Protein AF-A0A2H0WT84-F1 (afdb_monomer_lite)

Organism: NCBI:txid1974850

pLDDT: mean 78.65, std 15.78, range [40.94, 94.94]

Structure (mmCIF, N/CA/C/O backbone):
data_AF-A0A2H0WT84-F1
#
_entry.id   AF-A0A2H0WT84-F1
#
loop_
_atom_site.group_PDB
_atom_site.id
_atom_site.type_symbol
_atom_site.label_atom_id
_atom_site.label_alt_id
_atom_site.label_comp_id
_atom_site.label_asym_id
_atom_site.label_entity_id
_atom_site.label_seq_id
_atom_site.pdbx_PDB_ins_code
_atom_site.Cartn_x
_atom_site.Cartn_y
_atom_site.Cartn_z
_atom_site.occupancy
_atom_site.B_iso_or_equiv
_atom_site.auth_seq_id
_atom_site.auth_comp_id
_atom_site.auth_asym_id
_atom_site.auth_atom_id
_atom_site.pdbx_PDB_model_num
ATOM 1 N N . MET A 1 1 ? 19.790 -40.301 -18.870 1.00 45.00 1 MET A N 1
ATOM 2 C CA . MET A 1 1 ? 19.996 -38.902 -19.294 1.00 45.00 1 MET A CA 1
ATOM 3 C C . MET A 1 1 ? 19.024 -38.067 -18.489 1.00 45.00 1 MET A C 1
ATOM 5 O O . MET A 1 1 ? 17.837 -38.338 -18.563 1.00 45.00 1 MET A O 1
ATOM 9 N N . VAL A 1 2 ? 19.522 -37.187 -17.624 1.00 44.56 2 VAL A N 1
ATOM 10 C CA . VAL A 1 2 ? 18.680 -36.293 -16.820 1.00 44.56 2 VAL A CA 1
ATOM 11 C C . VAL A 1 2 ? 18.623 -34.982 -17.588 1.00 44.56 2 VAL A C 1
ATOM 13 O O . VAL A 1 2 ? 19.634 -34.289 -17.672 1.00 44.56 2 VAL A O 1
ATOM 16 N N . GLU A 1 3 ? 17.485 -34.682 -18.209 1.00 40.94 3 GLU A N 1
ATOM 17 C CA . GLU A 1 3 ? 17.227 -33.348 -18.746 1.00 40.94 3 GLU A CA 1
ATOM 18 C C . GLU A 1 3 ? 17.099 -32.390 -17.560 1.00 40.94 3 GLU A C 1
ATOM 20 O O . GLU A 1 3 ? 16.064 -32.293 -16.906 1.00 40.94 3 GLU A O 1
ATOM 25 N N . GLN A 1 4 ? 18.199 -31.714 -17.234 1.00 43.47 4 GLN A N 1
ATOM 26 C CA . GLN A 1 4 ? 18.147 -30.494 -16.447 1.00 43.47 4 GLN A CA 1
ATOM 27 C C . GLN A 1 4 ? 17.567 -29.416 -17.359 1.00 43.47 4 GLN A C 1
ATOM 29 O O . GLN A 1 4 ? 18.278 -28.820 -18.167 1.00 43.47 4 GLN A O 1
ATOM 34 N N . SER A 1 5 ? 16.259 -29.183 -17.261 1.00 45.47 5 SER A N 1
ATOM 35 C CA . SER A 1 5 ? 15.652 -27.972 -17.794 1.00 45.47 5 SER A CA 1
ATOM 36 C C . SER A 1 5 ? 16.216 -26.787 -17.006 1.00 45.47 5 SER A C 1
ATOM 38 O O . SER A 1 5 ? 15.694 -26.422 -15.951 1.00 45.47 5 SER A O 1
ATOM 40 N N . ASN A 1 6 ? 17.318 -26.217 -17.497 1.00 48.94 6 ASN A N 1
ATOM 41 C CA . ASN A 1 6 ? 17.781 -24.886 -17.126 1.00 48.94 6 ASN A CA 1
ATOM 42 C C . ASN A 1 6 ? 16.708 -23.900 -17.591 1.00 48.94 6 ASN A C 1
ATOM 44 O O . ASN A 1 6 ? 16.782 -23.368 -18.696 1.00 48.94 6 ASN A O 1
ATOM 48 N N . GLY A 1 7 ? 15.667 -23.729 -16.775 1.00 43.16 7 GLY A N 1
ATOM 49 C CA . GLY A 1 7 ? 14.688 -22.674 -16.964 1.00 43.16 7 GLY A CA 1
ATOM 50 C C . GLY A 1 7 ? 15.438 -21.355 -16.916 1.00 43.16 7 GLY A C 1
ATOM 51 O O . GLY A 1 7 ? 15.961 -20.979 -15.866 1.00 43.16 7 GLY A O 1
ATOM 52 N N . GLU A 1 8 ? 15.554 -20.694 -18.066 1.00 44.47 8 GLU A N 1
ATOM 53 C CA . GLU A 1 8 ? 15.999 -19.309 -18.125 1.00 44.47 8 GLU A CA 1
ATOM 54 C C . GLU A 1 8 ? 15.201 -18.508 -17.083 1.00 44.47 8 GLU A C 1
ATOM 56 O O . GLU A 1 8 ? 13.996 -18.743 -16.939 1.00 44.47 8 GLU A O 1
ATOM 61 N N . PRO A 1 9 ? 15.825 -17.588 -16.324 1.00 48.09 9 PRO A N 1
ATOM 62 C CA . PRO A 1 9 ? 15.057 -16.706 -15.463 1.00 48.09 9 PRO A CA 1
ATOM 63 C C . PRO A 1 9 ? 14.092 -15.951 -16.372 1.00 48.09 9 PRO A C 1
ATOM 65 O O . PRO A 1 9 ? 14.547 -15.187 -17.226 1.00 48.09 9 PRO A O 1
ATOM 68 N N . GLU A 1 10 ? 12.785 -16.213 -16.238 1.00 50.53 10 GLU A N 1
ATOM 69 C CA . GLU A 1 10 ? 11.746 -15.508 -16.988 1.00 50.53 10 GLU A CA 1
ATOM 70 C C . GLU A 1 10 ? 12.100 -14.025 -16.967 1.00 50.53 10 GLU A C 1
ATOM 72 O O . GLU A 1 10 ? 12.169 -13.412 -15.898 1.00 50.53 10 GLU A O 1
ATOM 77 N N . LYS A 1 11 ? 12.415 -13.461 -18.139 1.00 46.28 11 LYS A N 1
ATOM 78 C CA . LYS A 1 11 ? 12.686 -12.033 -18.282 1.00 46.28 11 LYS A CA 1
ATOM 79 C C . LYS A 1 11 ? 11.406 -11.315 -17.895 1.00 46.28 11 LYS A C 1
ATOM 81 O O . LYS A 1 11 ? 10.480 -11.188 -18.689 1.00 46.28 11 LYS A O 1
ATOM 86 N N . LEU A 1 12 ? 11.350 -10.893 -16.641 1.00 54.00 12 LEU A N 1
ATOM 87 C CA . LEU A 1 12 ? 10.225 -10.165 -16.099 1.00 54.00 12 LEU A CA 1
ATOM 88 C C . LEU A 1 12 ? 10.148 -8.854 -16.860 1.00 54.00 12 LEU A C 1
ATOM 90 O O . LEU A 1 12 ? 11.044 -8.015 -16.746 1.00 54.00 12 LEU A O 1
ATOM 94 N N . SER A 1 13 ? 9.099 -8.707 -17.663 1.00 57.59 13 SER A N 1
ATOM 95 C CA . SER A 1 13 ? 8.775 -7.450 -18.319 1.00 57.59 13 SER A CA 1
ATOM 96 C C . SER A 1 13 ? 8.865 -6.320 -17.288 1.00 57.59 13 SER A C 1
ATOM 98 O O . SER A 1 13 ? 8.367 -6.495 -16.169 1.00 57.59 13 SER A O 1
ATOM 100 N N . PRO A 1 14 ? 9.517 -5.189 -17.611 1.00 67.00 14 PRO A N 1
ATOM 101 C CA . PRO A 1 14 ? 9.672 -4.100 -16.662 1.00 67.00 14 PRO A CA 1
ATOM 102 C C . PRO A 1 14 ? 8.289 -3.645 -16.199 1.00 67.00 14 PRO A C 1
ATOM 104 O O . PRO A 1 14 ? 7.460 -3.205 -16.994 1.00 67.00 14 PRO A O 1
ATOM 107 N N . VAL A 1 15 ? 8.029 -3.806 -14.904 1.00 75.25 15 VAL A N 1
ATOM 108 C CA . VAL A 1 15 ? 6.762 -3.406 -14.302 1.00 75.25 15 VAL A CA 1
ATOM 109 C C . VAL A 1 15 ? 6.788 -1.890 -14.141 1.00 75.25 15 VAL A C 1
ATOM 111 O O . VAL A 1 15 ? 7.548 -1.349 -13.329 1.00 75.25 15 VAL A O 1
ATOM 114 N N . THR A 1 16 ? 5.965 -1.197 -14.924 1.00 83.75 16 THR A N 1
ATOM 115 C CA . THR A 1 16 ? 5.707 0.230 -14.722 1.00 83.75 16 THR A CA 1
ATOM 116 C C . THR A 1 16 ? 4.894 0.399 -13.445 1.00 83.75 16 THR A C 1
ATOM 118 O O . THR A 1 16 ? 3.844 -0.221 -13.297 1.00 83.75 16 THR A O 1
ATOM 121 N N . ILE A 1 17 ? 5.389 1.231 -12.531 1.00 88.06 17 ILE A N 1
ATOM 122 C CA . ILE A 1 17 ? 4.718 1.556 -11.271 1.00 88.06 17 ILE A CA 1
ATOM 123 C C . ILE A 1 17 ? 4.454 3.053 -11.173 1.00 88.06 17 ILE A C 1
ATOM 125 O O . ILE A 1 17 ? 5.279 3.866 -11.593 1.00 88.06 17 ILE A O 1
ATOM 129 N N . HIS A 1 18 ? 3.347 3.398 -10.533 1.00 91.50 18 HIS A N 1
ATOM 130 C CA . HIS A 1 18 ? 2.953 4.758 -10.208 1.00 91.50 18 HIS A CA 1
ATOM 131 C C . HIS A 1 18 ? 2.667 4.890 -8.712 1.00 91.50 18 HIS A C 1
ATOM 133 O O . HIS A 1 18 ? 2.394 3.918 -8.004 1.00 91.50 18 HIS A O 1
ATOM 139 N N . PHE A 1 19 ? 2.715 6.125 -8.216 1.00 92.88 19 PHE A N 1
ATOM 140 C CA . PHE A 1 19 ? 2.201 6.432 -6.887 1.00 92.88 19 PHE A CA 1
ATOM 141 C C . PHE A 1 19 ? 0.726 6.018 -6.788 1.00 92.88 19 PHE A C 1
ATOM 143 O O . PHE A 1 19 ? -0.066 6.314 -7.68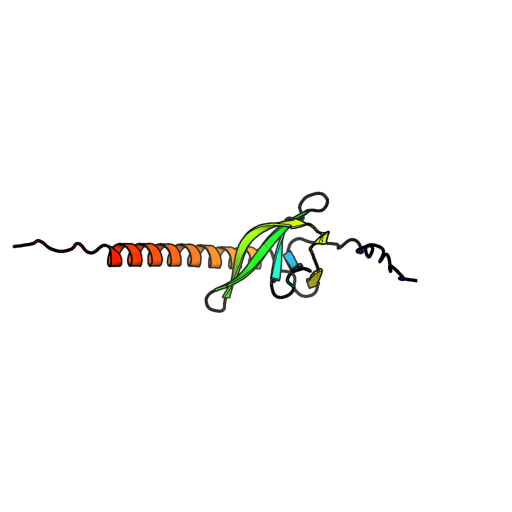1 1.00 92.88 19 PHE A O 1
ATOM 150 N N . GLY A 1 20 ? 0.355 5.364 -5.689 1.00 93.62 20 GLY A N 1
ATOM 151 C CA . GLY A 1 20 ? -1.010 4.910 -5.445 1.00 93.62 20 GLY A CA 1
ATOM 152 C C . GLY A 1 20 ? -1.362 3.565 -6.074 1.00 93.62 20 GLY A C 1
ATOM 153 O O . GLY A 1 20 ? -2.414 3.017 -5.739 1.00 93.62 20 GLY A O 1
ATOM 154 N N . ASP A 1 21 ? -0.499 2.992 -6.918 1.00 94.62 21 ASP A N 1
ATOM 155 C CA . ASP A 1 21 ? -0.728 1.653 -7.457 1.00 94.62 21 ASP A CA 1
ATOM 156 C C . ASP A 1 21 ? -0.850 0.634 -6.322 1.00 94.62 21 ASP A C 1
ATOM 158 O O . ASP A 1 21 ? -0.055 0.609 -5.375 1.00 94.62 21 ASP A O 1
ATOM 162 N N . VAL A 1 22 ? -1.868 -0.220 -6.431 1.00 94.38 22 VAL A N 1
ATOM 163 C CA . VAL A 1 22 ? -2.090 -1.324 -5.502 1.00 94.38 22 VAL A CA 1
ATOM 164 C C . VAL A 1 22 ? -1.569 -2.597 -6.133 1.00 94.38 22 VAL A C 1
ATOM 166 O O . VAL A 1 22 ? -1.960 -2.949 -7.246 1.00 94.38 22 VAL A O 1
ATOM 169 N N . PHE A 1 23 ? -0.717 -3.308 -5.406 1.00 93.31 23 PHE A N 1
ATOM 170 C CA . PHE A 1 23 ? -0.099 -4.528 -5.889 1.00 93.31 23 PHE A CA 1
ATOM 171 C C . PHE A 1 23 ? -0.124 -5.655 -4.862 1.00 93.31 23 PHE A C 1
ATOM 173 O O . PHE A 1 23 ? -0.307 -5.436 -3.662 1.00 93.31 23 PHE A O 1
ATOM 180 N N . THR A 1 24 ? 0.100 -6.872 -5.343 1.00 92.69 24 THR A N 1
ATOM 181 C CA . THR A 1 24 ? 0.388 -8.047 -4.515 1.00 92.69 24 THR A CA 1
ATOM 182 C C . THR A 1 24 ? 1.825 -8.506 -4.725 1.00 92.69 24 THR A C 1
ATOM 184 O O . THR A 1 24 ? 2.421 -8.280 -5.782 1.00 92.69 24 THR A O 1
ATOM 187 N N . ARG A 1 25 ? 2.424 -9.138 -3.715 1.00 88.19 25 ARG A N 1
ATOM 188 C CA . ARG A 1 25 ? 3.772 -9.707 -3.850 1.00 88.19 25 ARG A CA 1
ATOM 189 C C . ARG A 1 25 ? 3.689 -11.072 -4.517 1.00 88.19 25 ARG A C 1
ATOM 191 O O . ARG A 1 25 ? 2.765 -11.831 -4.260 1.00 88.19 25 ARG A O 1
ATOM 198 N N . ARG A 1 26 ? 4.694 -11.430 -5.316 1.00 87.12 26 ARG A N 1
ATOM 199 C CA . ARG A 1 26 ? 4.756 -12.762 -5.954 1.00 87.12 26 ARG A CA 1
ATOM 200 C C . ARG A 1 26 ? 4.839 -13.903 -4.948 1.00 87.12 26 ARG A C 1
ATOM 202 O O . ARG A 1 26 ? 4.232 -14.943 -5.148 1.00 87.12 26 ARG A O 1
ATOM 209 N N . GLN A 1 27 ? 5.594 -13.683 -3.874 1.00 85.12 27 GLN A N 1
ATOM 210 C CA . GLN A 1 27 ? 5.798 -14.659 -2.802 1.00 85.12 27 GLN A CA 1
ATOM 211 C C . GLN A 1 27 ? 4.563 -14.815 -1.907 1.00 85.12 27 GLN A C 1
ATOM 213 O O . GLN A 1 27 ? 4.397 -15.852 -1.277 1.00 85.12 27 GLN A O 1
ATOM 218 N N . ASP A 1 28 ? 3.716 -13.786 -1.838 1.00 85.31 28 ASP A N 1
ATOM 219 C CA . ASP A 1 28 ? 2.493 -13.801 -1.044 1.00 85.31 28 ASP A CA 1
ATOM 220 C C . ASP A 1 28 ? 1.408 -12.960 -1.739 1.00 85.31 28 ASP A C 1
ATOM 222 O O . ASP A 1 28 ? 1.293 -11.750 -1.492 1.00 85.31 28 ASP A O 1
ATOM 226 N N . PRO A 1 29 ? 0.613 -13.586 -2.627 1.00 86.56 29 PRO A N 1
ATOM 227 C CA . PRO A 1 29 ? -0.432 -12.893 -3.366 1.00 86.56 29 PRO A CA 1
ATOM 228 C C . PRO A 1 29 ? -1.650 -12.543 -2.498 1.00 86.56 29 PRO A C 1
ATOM 230 O O . PRO A 1 29 ? -2.511 -11.791 -2.950 1.00 86.56 29 PRO A O 1
ATOM 233 N N . SER A 1 30 ? -1.736 -13.057 -1.262 1.00 87.25 30 SER A N 1
ATOM 234 C CA . SER A 1 30 ? -2.838 -12.753 -0.339 1.00 87.25 30 SER A CA 1
ATOM 235 C C . SER A 1 30 ? -2.727 -11.346 0.257 1.00 87.25 30 SER A C 1
ATOM 237 O O . SER A 1 30 ? -3.726 -10.743 0.656 1.00 87.25 30 SER A O 1
ATOM 239 N N . GLN A 1 31 ? -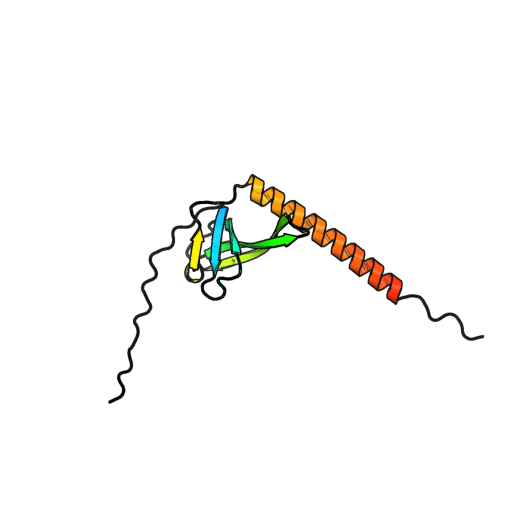1.510 -10.796 0.299 1.00 88.00 31 GLN A N 1
ATOM 240 C CA . GLN A 1 31 ? -1.241 -9.487 0.873 1.00 88.00 31 GLN A CA 1
ATOM 241 C C . GLN A 1 31 ? -1.226 -8.406 -0.198 1.00 88.00 31 GLN A C 1
ATOM 243 O O . GLN A 1 31 ? -0.509 -8.485 -1.198 1.00 88.00 31 GLN A O 1
ATOM 248 N N . ARG A 1 32 ? -1.994 -7.348 0.062 1.00 92.06 32 ARG A N 1
ATOM 249 C CA . ARG A 1 32 ? -2.058 -6.164 -0.789 1.00 92.06 32 ARG A CA 1
ATOM 250 C C . ARG A 1 32 ? -1.202 -5.049 -0.210 1.00 92.06 32 ARG A C 1
ATOM 252 O O . ARG A 1 32 ? -1.148 -4.850 1.005 1.00 92.06 32 ARG A O 1
ATOM 259 N N . TYR A 1 33 ? -0.572 -4.302 -1.096 1.00 93.69 33 TYR A N 1
ATOM 260 C CA . TYR A 1 33 ? 0.292 -3.180 -0.780 1.00 93.69 33 TYR A CA 1
ATOM 261 C C . TYR A 1 33 ? -0.072 -2.005 -1.671 1.00 93.69 33 TYR A C 1
ATOM 263 O O . TYR A 1 33 ? -0.493 -2.200 -2.806 1.00 93.69 33 TYR A O 1
ATOM 271 N N . VAL A 1 34 ? 0.111 -0.795 -1.163 1.00 94.94 34 VAL A N 1
ATOM 272 C CA . VAL A 1 34 ? -0.007 0.439 -1.941 1.00 94.94 34 VAL A CA 1
ATOM 273 C C . VAL A 1 34 ? 1.368 1.073 -2.084 1.00 94.94 34 VAL A C 1
ATOM 275 O O . VAL A 1 34 ? 2.133 1.113 -1.114 1.00 94.94 34 VAL A O 1
ATOM 278 N N . ILE A 1 35 ? 1.693 1.553 -3.281 1.00 94.50 35 ILE A N 1
ATOM 279 C CA . ILE A 1 35 ? 2.905 2.333 -3.534 1.00 94.50 35 ILE A CA 1
ATOM 280 C C . ILE A 1 35 ? 2.690 3.746 -2.998 1.00 94.50 35 ILE A C 1
ATOM 282 O O . ILE A 1 35 ? 1.761 4.442 -3.396 1.00 94.50 35 ILE A O 1
ATOM 286 N N . VAL A 1 36 ? 3.555 4.165 -2.079 1.00 93.12 36 VAL A N 1
ATOM 287 C CA . VAL A 1 36 ? 3.521 5.498 -1.456 1.00 93.12 36 VAL A CA 1
ATOM 288 C C . VAL A 1 36 ? 4.655 6.396 -1.943 1.00 93.12 36 VAL A C 1
ATOM 290 O O . VAL A 1 36 ? 4.598 7.601 -1.743 1.00 93.12 36 VAL A O 1
ATOM 293 N N . ASP A 1 37 ? 5.661 5.817 -2.597 1.00 91.81 37 ASP A N 1
ATOM 294 C CA . ASP A 1 37 ? 6.701 6.526 -3.337 1.00 91.81 37 ASP A CA 1
ATOM 295 C C . ASP A 1 37 ? 7.259 5.580 -4.409 1.00 91.81 37 ASP A C 1
ATOM 297 O O . ASP A 1 37 ? 7.425 4.381 -4.170 1.00 91.81 37 ASP A O 1
ATOM 301 N N . VAL A 1 38 ? 7.556 6.111 -5.590 1.00 86.25 38 VAL A N 1
ATOM 302 C CA . VAL A 1 38 ? 8.076 5.344 -6.726 1.00 86.25 38 VAL A CA 1
ATOM 303 C C . VAL A 1 38 ? 9.551 4.963 -6.523 1.00 86.25 38 VAL A C 1
ATOM 305 O O . VAL A 1 38 ? 10.021 4.033 -7.177 1.00 86.25 38 VAL A O 1
ATOM 308 N N . GLY A 1 39 ? 10.250 5.611 -5.580 1.00 84.31 39 GLY A N 1
ATOM 309 C CA . GLY A 1 39 ? 11.641 5.323 -5.230 1.00 84.31 39 GLY A CA 1
ATOM 310 C C . GLY A 1 39 ? 12.625 5.587 -6.375 1.00 84.31 39 GLY A C 1
ATOM 311 O O . GLY A 1 39 ? 12.295 6.224 -7.377 1.00 84.31 39 GLY A O 1
ATOM 312 N N . SER A 1 40 ? 13.855 5.088 -6.228 1.00 80.44 40 SER A N 1
ATOM 313 C CA . SER A 1 40 ? 14.895 5.146 -7.261 1.00 80.44 40 SER A CA 1
ATOM 314 C C . SER A 1 40 ? 15.357 3.743 -7.673 1.00 80.44 40 SER A C 1
ATOM 316 O O . SER A 1 40 ? 15.332 2.792 -6.882 1.00 80.44 40 SER A O 1
ATOM 318 N N . GLY A 1 41 ? 15.755 3.609 -8.944 1.00 84.50 41 GLY A N 1
ATOM 319 C CA . GLY A 1 41 ? 16.189 2.338 -9.530 1.00 84.50 41 GLY A CA 1
ATOM 320 C C . GLY A 1 41 ? 15.122 1.245 -9.419 1.00 84.50 41 GLY A C 1
ATOM 321 O O . GLY A 1 41 ? 13.958 1.452 -9.768 1.00 84.50 41 GLY A O 1
ATOM 322 N N . ASP A 1 42 ? 15.519 0.093 -8.879 1.00 86.88 42 ASP A N 1
ATOM 323 C CA . ASP A 1 42 ? 14.675 -1.104 -8.778 1.00 86.88 42 ASP A CA 1
ATOM 324 C C . ASP A 1 42 ? 13.835 -1.173 -7.500 1.00 86.88 42 ASP A C 1
ATOM 326 O O . ASP A 1 42 ? 13.294 -2.227 -7.160 1.00 86.88 42 ASP A O 1
ATOM 330 N N . THR A 1 43 ? 13.710 -0.066 -6.772 1.00 89.88 43 THR A N 1
ATOM 331 C CA . THR A 1 43 ? 12.963 -0.015 -5.512 1.00 89.88 43 THR A CA 1
ATOM 332 C C . THR A 1 43 ? 11.796 0.955 -5.579 1.00 89.88 43 THR A C 1
ATOM 334 O O . THR A 1 43 ? 11.799 1.888 -6.375 1.00 89.88 43 THR A O 1
ATOM 337 N N . CYS A 1 44 ? 10.800 0.724 -4.730 1.00 92.31 44 CYS A N 1
ATOM 338 C CA . CYS A 1 44 ? 9.728 1.658 -4.414 1.00 92.31 44 CYS A CA 1
ATOM 339 C C . CYS A 1 44 ? 9.425 1.614 -2.913 1.00 92.31 44 CYS A C 1
ATOM 341 O O . CYS A 1 44 ? 9.709 0.616 -2.240 1.00 92.31 44 CYS A O 1
ATOM 343 N N . HIS A 1 45 ? 8.828 2.672 -2.370 1.00 93.94 45 HIS A N 1
ATOM 344 C CA . HIS A 1 45 ? 8.289 2.631 -1.016 1.00 93.94 45 HIS A CA 1
ATOM 345 C C . HIS A 1 45 ? 6.817 2.246 -1.063 1.00 93.94 45 HIS A C 1
ATOM 347 O O . HIS A 1 45 ? 6.022 2.766 -1.845 1.00 93.94 45 HIS A O 1
ATOM 353 N N . SER A 1 46 ? 6.444 1.315 -0.197 1.00 93.81 46 SER A N 1
ATOM 354 C CA . SER A 1 46 ? 5.102 0.749 -0.151 1.00 93.81 46 SER A CA 1
ATOM 355 C C . SER A 1 46 ? 4.649 0.546 1.287 1.00 93.81 46 SER A C 1
ATOM 357 O O . SER A 1 46 ? 5.467 0.458 2.204 1.00 93.81 46 SER A O 1
ATOM 359 N N . SER A 1 47 ? 3.342 0.455 1.489 1.00 94.06 47 SER A N 1
ATOM 360 C CA . SER A 1 47 ? 2.767 0.067 2.774 1.00 94.06 47 SER A CA 1
ATOM 361 C C . SER A 1 47 ? 1.756 -1.049 2.582 1.00 94.06 47 SER A C 1
ATOM 363 O O . SER A 1 47 ? 1.042 -1.086 1.578 1.00 94.06 47 SER A O 1
ATOM 365 N N . ARG A 1 48 ? 1.707 -1.976 3.541 1.00 92.00 48 ARG A N 1
ATOM 366 C CA . ARG A 1 48 ? 0.713 -3.051 3.541 1.00 92.00 48 ARG A CA 1
ATOM 367 C C . ARG A 1 48 ? -0.670 -2.459 3.783 1.00 92.00 48 ARG A C 1
ATOM 369 O O . ARG A 1 48 ? -0.863 -1.724 4.751 1.00 92.00 48 ARG A O 1
ATOM 376 N N . ILE A 1 49 ? -1.627 -2.833 2.946 1.00 92.25 49 ILE A N 1
ATOM 377 C CA . ILE A 1 49 ? -3.040 -2.537 3.160 1.00 92.25 49 ILE A CA 1
ATOM 378 C C . ILE A 1 49 ? -3.567 -3.551 4.174 1.00 92.25 49 ILE A C 1
ATOM 380 O O . ILE A 1 49 ? -3.446 -4.763 3.980 1.00 92.25 49 ILE A O 1
ATOM 384 N N . ILE A 1 50 ? -4.127 -3.045 5.264 1.00 91.00 50 ILE A N 1
ATOM 385 C CA . ILE A 1 50 ? -4.768 -3.834 6.315 1.00 91.00 50 ILE A CA 1
ATOM 386 C C . ILE A 1 50 ? -6.196 -3.330 6.521 1.00 91.00 50 ILE A C 1
ATOM 388 O O . ILE A 1 50 ? -6.572 -2.273 6.014 1.00 91.00 50 ILE A O 1
ATOM 392 N N . GLU A 1 51 ? -6.976 -4.074 7.289 1.00 88.38 51 GLU A N 1
ATOM 393 C CA . GLU A 1 51 ? -8.326 -3.691 7.677 1.00 88.38 51 GLU A CA 1
ATOM 394 C C . GLU A 1 51 ? -8.394 -3.557 9.194 1.00 88.38 51 GLU A C 1
ATOM 396 O O . GLU A 1 51 ? -7.856 -4.388 9.927 1.00 88.38 51 GLU A O 1
ATOM 401 N N . VAL A 1 52 ? -9.023 -2.483 9.654 1.00 85.62 52 VAL A N 1
ATOM 402 C CA . VAL A 1 52 ? -9.256 -2.200 11.066 1.00 85.62 52 VAL A CA 1
ATOM 403 C C . VAL A 1 52 ? -10.720 -1.818 11.208 1.00 85.62 52 VAL A C 1
ATOM 405 O O . VAL A 1 52 ? -11.142 -0.824 10.623 1.00 85.62 52 VAL A O 1
ATOM 408 N N . GLU A 1 53 ? -11.491 -2.612 11.955 1.00 85.56 53 GLU A N 1
ATOM 409 C CA . GLU A 1 53 ? -12.923 -2.360 12.205 1.00 85.56 53 GLU A CA 1
ATOM 410 C C . GLU A 1 53 ? -13.744 -2.158 10.911 1.00 85.56 53 GLU A C 1
ATOM 412 O O . GLU A 1 53 ? -14.612 -1.291 10.835 1.00 85.56 53 GLU A O 1
ATOM 417 N N . GLY A 1 54 ? -13.446 -2.923 9.854 1.00 85.06 54 GLY A N 1
ATOM 418 C CA . GLY A 1 54 ? -14.130 -2.795 8.560 1.00 85.06 54 GLY A CA 1
ATOM 419 C C . GLY A 1 54 ? -13.639 -1.640 7.679 1.00 85.06 54 GLY A C 1
ATOM 420 O O . GLY A 1 54 ? -14.194 -1.404 6.607 1.00 85.06 54 GLY A O 1
ATOM 421 N N . VAL A 1 55 ? -12.611 -0.897 8.107 1.00 87.62 55 VAL A N 1
ATOM 422 C CA . VAL A 1 55 ? -12.056 0.248 7.373 1.00 87.62 55 VAL A CA 1
ATOM 423 C C . VAL A 1 55 ? -10.629 -0.044 6.919 1.00 87.62 55 VAL A C 1
ATOM 425 O O . VAL A 1 55 ? -9.783 -0.495 7.692 1.00 87.62 55 VAL A O 1
ATOM 428 N N . GLU A 1 56 ? -10.333 0.257 5.654 1.00 90.44 56 GLU A N 1
ATOM 429 C CA . GLU A 1 56 ? -8.976 0.140 5.121 1.00 90.44 56 GLU A CA 1
ATOM 430 C C . GLU A 1 56 ? -8.008 1.096 5.830 1.00 90.44 56 GLU A C 1
ATOM 432 O O . GLU A 1 56 ? -8.244 2.302 5.955 1.00 90.44 56 GLU A O 1
ATOM 437 N N . ALA A 1 57 ? -6.867 0.550 6.231 1.00 91.69 57 ALA A N 1
ATOM 438 C CA . ALA A 1 57 ? -5.765 1.272 6.833 1.00 91.69 57 ALA A CA 1
ATOM 439 C C . ALA A 1 57 ? -4.442 0.866 6.169 1.00 91.69 57 ALA A C 1
ATOM 441 O O . ALA A 1 57 ? -4.355 -0.150 5.476 1.00 91.69 57 ALA A O 1
ATOM 442 N N . ILE A 1 58 ? -3.394 1.665 6.375 1.00 90.50 58 ILE A N 1
ATOM 443 C CA . ILE A 1 58 ? -2.040 1.308 5.931 1.00 90.50 58 ILE A CA 1
ATOM 444 C C . ILE A 1 58 ? -1.150 1.015 7.131 1.00 90.50 58 ILE A C 1
ATOM 446 O O . ILE A 1 58 ? -1.071 1.812 8.066 1.00 90.50 58 ILE A O 1
ATOM 450 N N . GLY A 1 59 ? -0.498 -0.142 7.096 1.00 82.00 59 GLY A N 1
ATOM 451 C CA . GLY A 1 59 ? 0.405 -0.611 8.137 1.00 82.00 59 GLY A CA 1
ATOM 452 C C . GLY A 1 59 ? 1.813 -0.021 8.021 1.00 82.00 59 GLY A C 1
ATOM 453 O O . GLY A 1 59 ? 2.018 1.159 7.713 1.00 82.00 59 GLY A O 1
ATOM 454 N N . PHE A 1 60 ? 2.813 -0.858 8.300 1.00 76.12 60 PHE A N 1
ATOM 455 C CA . PHE A 1 60 ? 4.221 -0.472 8.244 1.00 76.12 60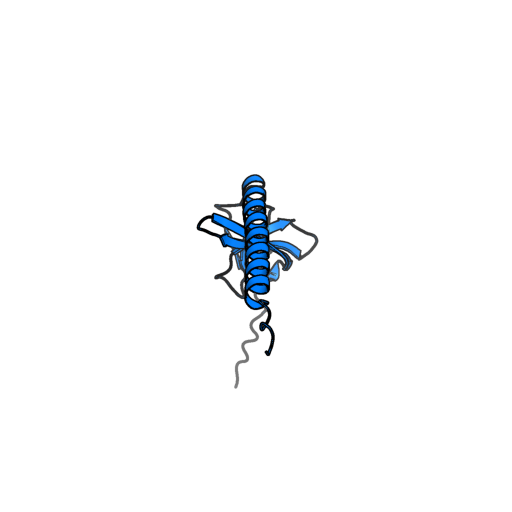 PHE A CA 1
ATOM 456 C C . PHE A 1 60 ? 4.652 -0.085 6.828 1.00 76.12 60 PHE A C 1
ATOM 458 O O . PHE A 1 60 ? 4.357 -0.784 5.857 1.00 76.12 60 PHE A O 1
ATOM 465 N N . PHE A 1 61 ? 5.371 1.032 6.738 1.00 84.12 61 PHE A N 1
ATOM 466 C CA . PHE A 1 61 ? 6.066 1.433 5.523 1.00 84.12 61 PHE A CA 1
ATOM 467 C C . PHE A 1 61 ? 7.321 0.587 5.351 1.00 84.12 61 PHE A C 1
ATOM 469 O O . PHE A 1 61 ? 8.021 0.300 6.322 1.00 84.12 61 PHE A O 1
ATOM 476 N N . GLY A 1 62 ? 7.618 0.221 4.113 1.00 87.31 62 GLY A N 1
ATOM 477 C CA . GLY A 1 62 ? 8.835 -0.493 3.778 1.00 87.31 62 GLY A CA 1
ATOM 478 C C . GLY A 1 62 ? 9.232 -0.286 2.328 1.00 87.31 62 GLY A C 1
ATOM 479 O O . GLY A 1 62 ? 8.428 0.112 1.482 1.00 87.31 62 GLY A O 1
ATOM 480 N N . THR A 1 63 ? 10.493 -0.579 2.047 1.00 92.69 63 THR A N 1
ATOM 481 C CA . THR A 1 63 ? 11.020 -0.620 0.686 1.00 92.69 63 THR A CA 1
ATOM 482 C C . THR A 1 63 ? 10.672 -1.965 0.054 1.00 92.69 63 THR A C 1
ATOM 484 O O . THR A 1 63 ? 10.873 -3.017 0.661 1.00 92.69 63 THR A O 1
ATOM 487 N N . THR A 1 64 ? 10.143 -1.933 -1.163 1.00 91.00 64 THR A N 1
ATOM 488 C CA . THR A 1 64 ? 9.848 -3.114 -1.975 1.00 91.00 64 THR A CA 1
ATOM 489 C C . THR A 1 64 ? 10.687 -3.064 -3.248 1.00 91.00 64 THR A C 1
ATOM 491 O O . THR A 1 64 ? 10.778 -2.030 -3.902 1.00 91.00 64 THR A O 1
ATOM 494 N N . PHE A 1 65 ? 11.295 -4.194 -3.608 1.00 90.75 65 PHE A N 1
ATOM 495 C CA . PHE A 1 65 ? 11.979 -4.357 -4.888 1.00 90.75 65 PHE A CA 1
ATOM 496 C C . PHE A 1 65 ? 10.960 -4.628 -5.996 1.00 90.75 65 PHE A C 1
ATOM 498 O O . PHE A 1 65 ? 10.067 -5.461 -5.824 1.00 90.75 65 PHE A O 1
ATOM 505 N N . ARG A 1 66 ? 11.113 -3.975 -7.151 1.00 88.50 66 ARG A N 1
ATOM 506 C CA . ARG A 1 66 ? 10.213 -4.110 -8.309 1.00 88.50 66 ARG A CA 1
ATOM 507 C C . ARG A 1 66 ? 10.085 -5.559 -8.781 1.00 88.50 66 ARG A C 1
ATOM 509 O O . ARG A 1 66 ? 8.989 -5.989 -9.119 1.00 88.50 66 ARG A O 1
ATOM 516 N N . GLY A 1 67 ? 11.160 -6.348 -8.699 1.00 87.31 67 GLY A N 1
ATOM 517 C CA . GLY A 1 67 ? 11.138 -7.783 -9.021 1.00 87.31 67 GLY A CA 1
ATOM 518 C C . GLY A 1 67 ? 10.230 -8.634 -8.119 1.00 87.31 67 GLY A C 1
ATOM 519 O O . GLY A 1 67 ? 9.840 -9.734 -8.501 1.00 87.31 67 GLY A O 1
ATOM 520 N N . HIS A 1 68 ? 9.850 -8.136 -6.937 1.00 89.31 68 HIS A N 1
ATOM 521 C CA . HIS A 1 68 ? 8.932 -8.826 -6.023 1.00 89.31 68 HIS A CA 1
ATOM 522 C C . HIS A 1 68 ? 7.458 -8.478 -6.272 1.00 89.31 68 HIS A C 1
ATOM 524 O O . HIS A 1 68 ? 6.575 -9.122 -5.696 1.00 89.31 68 HIS A O 1
ATOM 530 N N . ILE A 1 69 ? 7.184 -7.476 -7.112 1.00 89.75 69 ILE A N 1
ATOM 531 C CA . ILE A 1 69 ? 5.829 -7.064 -7.480 1.00 89.75 69 ILE A CA 1
ATOM 532 C C . ILE A 1 69 ? 5.240 -8.122 -8.416 1.00 89.75 69 ILE A C 1
ATOM 534 O O . ILE A 1 69 ? 5.826 -8.457 -9.446 1.00 89.75 69 ILE A O 1
ATOM 538 N N . GLY A 1 70 ? 4.108 -8.697 -8.014 1.00 88.00 70 GLY A N 1
ATOM 539 C CA . GLY A 1 70 ? 3.350 -9.670 -8.795 1.00 88.00 70 GLY A CA 1
ATOM 540 C C . GLY A 1 70 ? 2.388 -8.964 -9.730 1.00 88.00 70 GLY A C 1
ATOM 541 O O . GLY A 1 70 ? 2.773 -8.570 -10.825 1.00 88.00 70 GLY A O 1
ATOM 542 N N . ASN A 1 71 ? 1.151 -8.782 -9.273 1.00 88.06 71 ASN A N 1
ATOM 543 C CA . ASN A 1 71 ? 0.114 -8.110 -10.045 1.00 88.06 71 ASN A CA 1
ATOM 544 C C . ASN A 1 71 ? -0.101 -6.697 -9.517 1.00 88.06 71 ASN A C 1
ATOM 546 O O . ASN A 1 71 ? -0.312 -6.516 -8.317 1.00 88.06 71 ASN A O 1
ATOM 550 N N . ILE A 1 72 ? -0.092 -5.719 -10.419 1.00 89.56 72 ILE A N 1
ATOM 551 C CA . ILE A 1 72 ? -0.614 -4.374 -10.167 1.00 89.56 72 ILE A CA 1
ATOM 552 C C . ILE A 1 72 ? -2.069 -4.360 -10.619 1.00 89.56 72 ILE A C 1
ATOM 554 O O . ILE A 1 72 ? -2.386 -4.898 -11.677 1.00 89.56 72 ILE A O 1
ATOM 558 N N . ASN A 1 73 ? -2.952 -3.760 -9.825 1.00 80.81 73 ASN A N 1
ATOM 559 C CA . ASN A 1 73 ? -4.331 -3.503 -10.219 1.00 80.81 73 ASN A CA 1
ATOM 560 C C . ASN A 1 73 ? -4.456 -2.064 -10.758 1.00 80.81 73 ASN A C 1
ATOM 562 O O . ASN A 1 73 ? -4.628 -1.142 -9.955 1.00 80.81 73 ASN A O 1
ATOM 566 N N . PRO A 1 74 ? -4.382 -1.853 -12.087 1.00 70.31 74 PRO A N 1
ATOM 567 C CA . PRO A 1 74 ? -4.419 -0.515 -12.676 1.00 70.31 74 PRO A CA 1
ATOM 568 C C . PRO A 1 74 ? -5.810 0.131 -12.625 1.00 70.31 74 PRO A C 1
ATOM 570 O O . PRO A 1 74 ? -5.930 1.339 -12.794 1.00 70.31 74 PRO A O 1
ATOM 573 N N . GLU A 1 75 ? -6.875 -0.641 -12.392 1.00 74.81 75 GLU A N 1
ATOM 574 C CA . GLU A 1 75 ? -8.251 -0.137 -12.466 1.00 74.81 75 GLU A CA 1
ATOM 575 C C . GLU A 1 75 ? -8.693 0.597 -11.193 1.00 74.81 75 GLU A C 1
ATOM 577 O O . GLU A 1 75 ? -9.697 1.311 -11.199 1.00 74.81 75 GLU A O 1
ATOM 582 N N . LYS A 1 76 ? -7.977 0.415 -10.075 1.00 78.69 76 LYS A N 1
ATOM 583 C CA . LYS A 1 76 ? -8.339 0.999 -8.772 1.00 78.69 76 LYS A CA 1
ATOM 584 C C . LYS A 1 76 ? -7.118 1.499 -7.989 1.00 78.69 76 LYS A C 1
ATOM 586 O O . LYS A 1 76 ? -6.890 1.023 -6.868 1.00 78.69 76 LYS A O 1
ATOM 591 N N . PRO A 1 77 ? -6.355 2.470 -8.521 1.00 88.94 77 PRO A N 1
ATOM 592 C CA . PRO A 1 77 ? -5.291 3.100 -7.757 1.00 88.94 77 PRO A CA 1
ATOM 593 C C . PRO A 1 77 ? -5.872 3.823 -6.538 1.00 88.94 77 PRO A C 1
ATOM 595 O O . PRO A 1 77 ? -7.015 4.295 -6.522 1.00 88.94 77 PRO A O 1
ATOM 598 N N . TRP A 1 78 ? -5.082 3.904 -5.478 1.00 93.88 78 TRP A N 1
ATOM 599 C CA . TRP A 1 78 ? -5.412 4.723 -4.326 1.00 93.88 78 TRP A CA 1
ATOM 600 C C . TRP A 1 78 ? -5.003 6.167 -4.584 1.00 93.88 78 TRP A C 1
ATOM 602 O O . TRP A 1 78 ? -3.841 6.462 -4.849 1.00 93.88 78 TRP A O 1
ATOM 612 N N . SER A 1 79 ? -5.953 7.089 -4.437 1.00 93.69 79 SER A N 1
ATOM 613 C CA . SER A 1 79 ? -5.637 8.513 -4.416 1.00 93.69 79 SER A CA 1
ATOM 614 C C . SER A 1 79 ? -4.814 8.874 -3.175 1.00 93.69 79 SER A C 1
ATOM 616 O O . SER A 1 79 ? -4.876 8.199 -2.140 1.00 93.69 79 SER A O 1
ATOM 618 N N . LEU A 1 80 ? -4.095 9.997 -3.246 1.00 92.38 80 LEU A N 1
ATOM 619 C CA . LEU A 1 80 ? -3.396 10.570 -2.095 1.00 92.38 80 LEU A CA 1
ATOM 620 C C . LEU A 1 80 ? -4.341 10.754 -0.894 1.00 92.38 80 LEU A C 1
ATOM 622 O O . LEU A 1 80 ? -3.988 10.413 0.233 1.00 92.38 80 LEU A O 1
ATOM 626 N N . GLU A 1 81 ? -5.567 11.223 -1.133 1.00 93.88 81 GLU A N 1
ATOM 627 C CA . GLU A 1 81 ? -6.584 11.397 -0.089 1.00 93.88 81 GLU A CA 1
ATOM 628 C C . GLU A 1 81 ? -6.942 10.077 0.603 1.00 93.88 81 GLU A C 1
ATOM 630 O O . GLU A 1 81 ? -7.017 10.022 1.834 1.00 93.88 81 GLU A O 1
ATOM 635 N N . ARG A 1 82 ? -7.112 8.991 -0.166 1.00 93.75 82 ARG A N 1
ATOM 636 C CA . ARG A 1 82 ? -7.382 7.656 0.384 1.00 93.75 82 ARG A CA 1
ATOM 637 C C . ARG A 1 82 ? -6.207 7.156 1.220 1.00 93.75 82 ARG A C 1
ATOM 639 O O . ARG A 1 82 ? -6.431 6.648 2.316 1.00 93.75 82 ARG A O 1
ATOM 646 N N . ILE A 1 83 ? -4.971 7.363 0.758 1.00 92.38 83 ILE A N 1
ATOM 647 C CA . ILE A 1 83 ? -3.747 7.010 1.499 1.00 92.38 83 ILE A CA 1
ATOM 648 C C . ILE A 1 83 ? -3.668 7.788 2.821 1.00 92.38 83 ILE A C 1
ATOM 650 O O . ILE A 1 83 ? -3.442 7.191 3.876 1.00 92.38 83 ILE A O 1
ATOM 654 N N . ILE A 1 84 ? -3.918 9.102 2.802 1.00 90.88 84 ILE A N 1
ATOM 655 C CA . ILE A 1 84 ? -3.929 9.946 4.008 1.00 90.88 84 ILE A CA 1
ATOM 656 C C . ILE A 1 84 ? -5.012 9.478 4.986 1.00 90.88 84 ILE A C 1
ATOM 658 O O . ILE A 1 84 ? -4.747 9.347 6.185 1.00 90.88 84 ILE A O 1
ATOM 662 N N . LYS A 1 85 ? -6.225 9.193 4.497 1.00 91.69 85 LYS A N 1
ATOM 663 C CA . LYS A 1 85 ? -7.328 8.691 5.327 1.00 91.69 85 LYS A CA 1
ATOM 664 C C . LYS A 1 85 ? -6.961 7.358 5.981 1.00 91.69 85 LYS A C 1
ATOM 666 O O . LYS A 1 85 ? -7.056 7.240 7.201 1.00 91.69 85 LYS A O 1
ATOM 671 N N . ALA A 1 86 ? -6.467 6.402 5.200 1.00 91.62 86 ALA A N 1
ATOM 672 C CA . ALA A 1 86 ? -6.037 5.095 5.687 1.00 91.62 86 ALA A CA 1
ATOM 673 C C . ALA A 1 86 ? -4.894 5.200 6.716 1.00 91.62 86 ALA A C 1
ATOM 675 O O . ALA A 1 86 ? -4.850 4.449 7.694 1.00 91.62 86 ALA A O 1
ATOM 676 N N . ARG A 1 87 ? -3.987 6.177 6.561 1.00 88.50 87 ARG A N 1
ATOM 677 C CA . ARG A 1 87 ? -2.923 6.435 7.541 1.00 88.50 87 ARG A CA 1
ATOM 678 C C . ARG A 1 87 ? -3.464 6.940 8.875 1.00 88.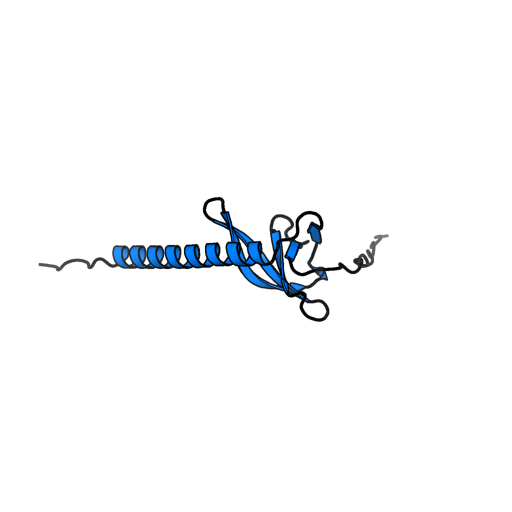50 87 ARG A C 1
ATOM 680 O O . ARG A 1 87 ? -2.977 6.519 9.923 1.00 88.50 87 ARG A O 1
ATOM 687 N N . ARG A 1 88 ? -4.463 7.826 8.850 1.00 88.12 88 ARG A N 1
ATOM 688 C CA . ARG A 1 88 ? -5.110 8.342 10.069 1.00 88.12 88 ARG A CA 1
ATOM 689 C C . ARG A 1 88 ? -5.808 7.227 10.847 1.00 88.12 88 ARG A C 1
ATOM 691 O O . ARG A 1 88 ? -5.671 7.182 12.067 1.00 88.12 88 ARG A O 1
ATOM 698 N N . VAL A 1 89 ? -6.484 6.311 10.146 1.00 86.25 89 VAL A N 1
ATOM 699 C CA . VAL A 1 89 ? -7.126 5.129 10.753 1.00 86.25 89 VAL A CA 1
ATOM 700 C C . VAL A 1 89 ? -6.092 4.274 11.487 1.00 86.25 89 VAL A C 1
ATOM 702 O O . VAL A 1 89 ? -6.272 3.974 12.665 1.00 86.25 89 VAL A O 1
ATOM 705 N N . HIS A 1 90 ? -4.963 3.967 10.841 1.00 80.62 90 HIS A N 1
ATOM 706 C CA . HIS A 1 90 ? -3.889 3.197 11.473 1.00 80.62 90 HIS A CA 1
ATOM 707 C C . HIS A 1 90 ? -3.330 3.874 12.735 1.00 80.62 90 HIS A C 1
ATOM 709 O O . HIS A 1 90 ? -3.145 3.215 13.755 1.00 80.62 90 HIS A O 1
ATOM 715 N N . SER A 1 91 ? -3.062 5.185 12.694 1.00 78.50 91 SER A N 1
ATOM 716 C CA . SER A 1 91 ? -2.547 5.914 13.863 1.00 78.50 91 SER A CA 1
ATOM 717 C C . SER A 1 91 ? -3.528 5.900 15.036 1.00 78.50 91 SER A C 1
ATOM 719 O O . SER A 1 91 ? -3.099 5.698 16.170 1.00 78.50 91 SER A O 1
ATOM 721 N N . LYS A 1 92 ? -4.831 6.061 14.766 1.00 73.94 92 LYS A N 1
ATOM 722 C CA . LYS A 1 92 ? -5.881 5.977 15.790 1.00 73.94 92 LYS A CA 1
ATOM 723 C C . LYS A 1 92 ? -5.911 4.588 16.432 1.00 73.94 92 LYS A C 1
ATOM 725 O O . LYS A 1 92 ? -5.916 4.487 17.652 1.00 73.94 92 LYS A O 1
ATOM 730 N N . TYR A 1 93 ? -5.855 3.530 15.623 1.00 72.75 93 TYR A N 1
ATOM 731 C CA . TYR A 1 93 ? -5.847 2.156 16.125 1.00 72.75 93 TYR A CA 1
ATOM 732 C C . TYR A 1 93 ? -4.592 1.818 16.931 1.00 72.75 93 TYR A C 1
ATOM 734 O O . TYR A 1 93 ? -4.685 1.226 17.999 1.00 72.75 93 TYR A O 1
ATOM 742 N N . LYS A 1 94 ? -3.406 2.223 16.456 1.00 73.12 94 LYS A N 1
ATOM 743 C CA . LYS A 1 94 ? -2.152 1.997 17.186 1.00 73.12 94 LYS A CA 1
ATOM 744 C C . LYS A 1 94 ? -2.176 2.674 18.559 1.00 73.12 94 LYS A C 1
ATOM 746 O O . LYS A 1 94 ? -1.681 2.091 19.515 1.00 73.12 94 LYS A O 1
ATOM 751 N N . PHE A 1 95 ? -2.733 3.882 18.639 1.00 67.50 95 PHE A N 1
ATOM 752 C CA . PHE A 1 95 ? -2.877 4.604 19.899 1.00 67.50 95 PHE A CA 1
ATOM 753 C C . PHE A 1 95 ? -3.837 3.881 20.853 1.00 67.50 95 PHE A C 1
ATOM 755 O O . PHE A 1 95 ? -3.440 3.571 21.969 1.00 67.50 95 PHE A O 1
ATOM 762 N N . LEU A 1 96 ? -5.030 3.506 20.375 1.00 61.16 96 LEU A N 1
ATOM 763 C CA . LEU A 1 96 ? -6.019 2.762 21.166 1.00 61.16 96 LEU A CA 1
ATOM 764 C C . LEU A 1 96 ? -5.475 1.422 21.678 1.00 61.16 96 LEU A C 1
ATOM 766 O O . LEU A 1 96 ? -5.621 1.107 22.852 1.00 61.16 96 LEU A O 1
ATOM 770 N N . LYS A 1 97 ? -4.785 0.657 20.824 1.00 67.56 97 LYS A N 1
ATOM 771 C CA . LYS A 1 97 ? -4.173 -0.616 21.224 1.00 67.56 97 LYS A CA 1
ATOM 772 C C . LYS A 1 97 ? -3.076 -0.425 22.276 1.00 67.56 97 LYS A C 1
ATOM 774 O O . LYS A 1 97 ? -2.943 -1.243 23.176 1.00 67.56 97 LYS A O 1
ATOM 779 N N . MET A 1 98 ? -2.299 0.655 22.177 1.00 71.38 98 MET A N 1
ATOM 780 C CA . MET A 1 98 ? -1.273 0.975 23.169 1.00 71.38 98 MET A CA 1
ATOM 781 C C . MET A 1 98 ? -1.895 1.366 24.516 1.00 71.38 98 MET A C 1
ATOM 783 O O . MET A 1 98 ? -1.402 0.922 25.548 1.00 71.38 98 MET A O 1
ATOM 787 N N . GLU A 1 99 ? -2.981 2.146 24.519 1.00 67.06 99 GLU A N 1
ATOM 788 C CA . GLU A 1 99 ? -3.744 2.451 25.738 1.00 67.06 99 GLU A CA 1
ATOM 789 C C . GLU A 1 99 ? -4.335 1.184 26.368 1.00 67.06 99 GLU A C 1
ATOM 791 O O . GLU A 1 99 ? -4.195 0.982 27.571 1.00 67.06 99 GLU A O 1
ATOM 796 N N . GLU A 1 100 ? -4.932 0.299 25.568 1.00 71.75 100 GLU A N 1
ATOM 797 C CA . GLU A 1 100 ? -5.471 -0.983 26.033 1.00 71.75 100 GLU A CA 1
ATOM 798 C C . GLU A 1 100 ? -4.377 -1.882 26.631 1.00 71.75 100 GLU A C 1
ATOM 800 O O . GLU A 1 100 ? -4.542 -2.411 27.730 1.00 71.75 100 GLU A O 1
ATOM 805 N N . ASP A 1 101 ? -3.229 -2.010 25.958 1.00 73.50 101 ASP A N 1
ATOM 806 C CA . ASP A 1 101 ? -2.088 -2.785 26.452 1.00 73.50 101 ASP A CA 1
ATOM 807 C C . ASP A 1 101 ? -1.530 -2.197 27.766 1.00 73.50 101 ASP A C 1
ATOM 809 O O . ASP A 1 101 ? -1.168 -2.952 28.675 1.00 73.50 101 ASP A O 1
ATOM 813 N N . MET A 1 102 ? -1.489 -0.865 27.900 1.00 71.62 102 MET A N 1
ATOM 814 C CA . MET A 1 102 ? -1.087 -0.183 29.138 1.00 71.62 102 MET A CA 1
ATOM 815 C C . MET A 1 102 ? -2.094 -0.413 30.271 1.00 71.62 102 MET A C 1
ATOM 817 O O . MET A 1 102 ? -1.682 -0.724 31.387 1.00 71.62 102 MET A O 1
ATOM 821 N N . LEU A 1 103 ? -3.396 -0.309 29.992 1.00 75.06 103 LEU A N 1
ATOM 822 C CA . LEU A 1 103 ? -4.461 -0.574 30.964 1.00 75.06 103 LEU A CA 1
ATOM 823 C C . LEU A 1 103 ? -4.456 -2.036 31.421 1.00 75.06 103 LEU A C 1
ATOM 825 O O . LEU A 1 103 ? -4.550 -2.296 32.620 1.00 75.06 103 LEU A O 1
ATOM 829 N N . ARG A 1 104 ? -4.274 -2.988 30.497 1.00 71.44 104 ARG A N 1
ATOM 830 C CA . ARG A 1 104 ? -4.135 -4.413 30.823 1.00 71.44 104 ARG A CA 1
ATOM 831 C C . ARG A 1 104 ? -2.926 -4.644 31.725 1.00 71.44 104 ARG A C 1
ATOM 833 O O . ARG A 1 104 ? -3.077 -5.244 32.784 1.00 71.44 104 ARG A O 1
ATOM 840 N N . SER A 1 105 ? -1.766 -4.100 31.354 1.00 75.12 105 SER A N 1
ATOM 841 C CA . SER A 1 105 ? -0.532 -4.227 32.141 1.00 75.12 105 SER A CA 1
ATOM 842 C C . SER A 1 105 ? -0.671 -3.621 33.542 1.00 75.12 105 SER A C 1
ATOM 844 O O . SER A 1 105 ? -0.151 -4.179 34.502 1.00 75.12 105 SER A O 1
ATOM 846 N N . ALA A 1 106 ? -1.393 -2.503 33.679 1.00 69.94 106 ALA A N 1
ATOM 847 C CA . ALA A 1 106 ? -1.695 -1.899 34.974 1.00 69.94 106 ALA A CA 1
ATOM 848 C C . ALA A 1 106 ? -2.670 -2.754 35.804 1.00 69.94 106 ALA A C 1
ATOM 850 O O . ALA A 1 106 ? -2.478 -2.887 37.009 1.00 69.94 106 ALA A O 1
ATOM 851 N N . SER A 1 107 ? -3.673 -3.377 35.171 1.00 71.06 107 SER A N 1
ATOM 852 C CA . SER A 1 107 ? -4.610 -4.289 35.851 1.00 71.06 107 SER A CA 1
ATOM 853 C C . SER A 1 107 ? -3.947 -5.594 36.310 1.00 71.06 107 SER A C 1
ATOM 855 O O . SER A 1 107 ? -4.289 -6.135 37.355 1.00 71.06 107 SER A O 1
ATOM 857 N N . GLU A 1 108 ? -2.947 -6.076 35.569 1.00 67.19 108 GLU A N 1
ATOM 858 C CA . GLU A 1 108 ? -2.166 -7.272 35.907 1.00 67.19 108 GLU A CA 1
ATOM 859 C C . GLU A 1 108 ? -1.109 -7.002 36.999 1.00 67.19 108 GLU A C 1
ATOM 861 O O . GLU A 1 108 ? -0.515 -7.942 37.528 1.00 67.19 108 GLU A O 1
ATOM 866 N N . GLN A 1 109 ? -0.881 -5.732 37.357 1.00 57.78 109 GLN A N 1
ATOM 867 C CA . GLN A 1 109 ? 0.067 -5.293 38.387 1.00 57.78 109 GLN A CA 1
ATOM 868 C C . GLN A 1 109 ? -0.582 -4.936 39.737 1.00 57.78 109 GLN A C 1
ATOM 870 O O . GLN A 1 109 ? 0.099 -4.357 40.588 1.00 57.78 109 GLN A O 1
ATOM 875 N N . GLU A 1 110 ? -1.851 -5.281 39.994 1.00 55.12 110 GLU A N 1
ATOM 876 C CA . GLU A 1 110 ? -2.414 -5.067 41.335 1.00 55.12 110 GLU A CA 1
ATOM 877 C C . GLU A 1 110 ? -1.581 -5.792 42.422 1.00 55.12 110 GLU A C 1
ATOM 879 O O . GLU A 1 110 ? -1.212 -6.964 42.275 1.00 55.12 110 GLU A O 1
ATOM 884 N N . PRO A 1 111 ? -1.229 -5.093 43.517 1.00 52.09 111 PRO A N 1
ATOM 885 C CA . PRO A 1 111 ? -0.261 -5.567 44.493 1.00 52.09 111 PRO A CA 1
ATOM 886 C C . PRO A 1 111 ? -0.841 -6.723 45.309 1.00 52.09 111 PRO A C 1
ATOM 888 O O . PRO A 1 111 ? -1.970 -6.653 45.796 1.00 52.09 111 PRO A O 1
ATOM 891 N N . ARG A 1 112 ? -0.037 -7.769 45.553 1.00 54.06 112 ARG A N 1
ATOM 892 C CA . ARG A 1 112 ? -0.328 -8.723 46.632 1.00 54.06 112 ARG A CA 1
ATOM 893 C C . ARG A 1 112 ? -0.338 -7.947 47.948 1.00 54.06 112 ARG A C 1
ATOM 895 O O . ARG A 1 112 ? 0.714 -7.604 48.484 1.00 54.06 112 ARG A O 1
ATOM 902 N N . LEU A 1 113 ? -1.545 -7.630 48.402 1.00 55.56 113 LEU A N 1
ATOM 903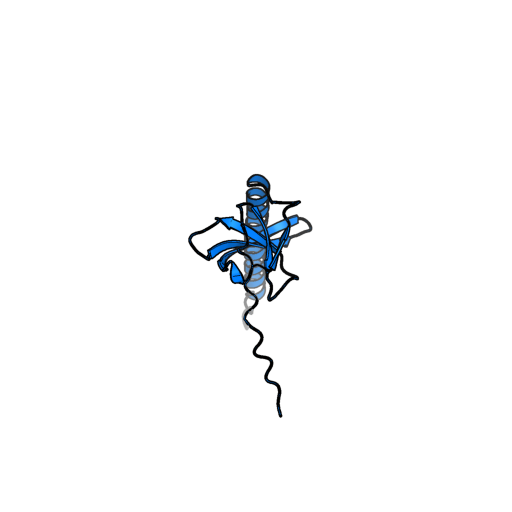 C CA . LEU A 1 113 ? -1.850 -7.021 49.686 1.00 55.56 113 LEU A CA 1
ATOM 904 C C . LEU A 1 113 ? -1.148 -7.791 50.818 1.00 55.56 113 LEU A C 1
ATOM 906 O O . LEU A 1 113 ? -1.202 -9.017 50.867 1.00 55.56 113 LEU A O 1
ATOM 910 N N . PHE A 1 114 ? -0.474 -7.012 51.668 1.00 55.06 114 PHE A N 1
ATOM 911 C CA . PHE A 1 114 ? -0.040 -7.253 53.049 1.00 55.06 114 PHE A CA 1
ATOM 912 C C . PHE A 1 114 ? -0.231 -8.672 53.620 1.00 55.06 114 PHE A C 1
ATOM 914 O O . PHE A 1 114 ? -1.375 -9.104 53.783 1.00 55.06 114 PHE A O 1
ATOM 921 N N . PRO A 1 115 ? 0.836 -9.356 54.079 1.00 49.53 115 PRO A N 1
ATOM 922 C CA . PRO A 1 115 ? 0.669 -10.338 55.131 1.00 49.53 115 PRO A CA 1
ATOM 923 C C . PRO A 1 115 ? 0.534 -9.625 56.486 1.00 49.53 115 PRO A C 1
ATOM 925 O O . PRO A 1 115 ? 1.151 -8.587 56.733 1.00 49.53 115 PRO A O 1
ATOM 928 N N . SER A 1 116 ? -0.350 -10.207 57.287 1.00 54.59 116 SER A N 1
ATOM 929 C CA . SER A 1 116 ? -0.850 -9.812 58.606 1.00 54.59 116 SER A CA 1
ATOM 930 C C . SER A 1 116 ? 0.216 -9.699 59.690 1.00 54.59 116 SER A C 1
ATOM 932 O O . SER A 1 116 ? 1.223 -10.435 59.604 1.00 54.59 116 SER A O 1
#

Foldseek 3Di:
DDPPPPPDPPPPDQDDDDQQWWFAFPVGNPWIKGFHACDDDQKTKIFTWDDDPNATATDDIDIDGSVRTDDTDPVDGDDPVNHVVRDVVVVVVVVVVVVVVVVVVVVVPDDPDDDD

Secondary structure (DSSP, 8-state):
------------------TT-EEEESS-TT-EEEEEE--STTEEEEEEEEEETTEEEEEEEEEEEGGGEEEEETTSPPPHHHHHHHHHHHHHHHHHHHHHHHHHHHHTT---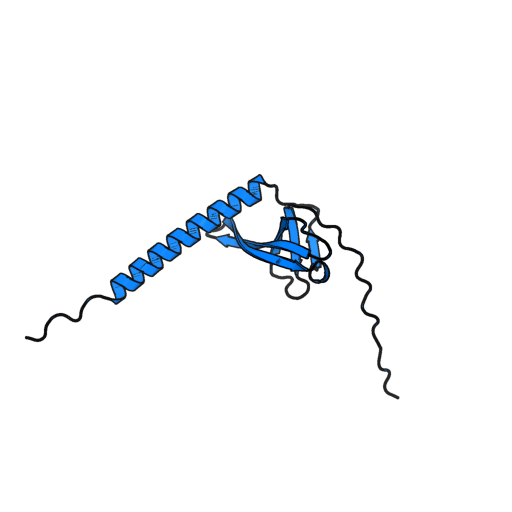----

Radius of gyration: 21.72 Å; chains: 1; bounding box: 34×50×78 Å

Sequence (116 aa):
MVEQSNGEPEKLSPVTIHFGDVFTRRQDPSQRYVIVDVGSGDTCHSSRIIEVEGVEAIGFFGTTFRGHIGNINPEKPWSLERIIKARRVHSKYKFLKMEEDMLRSASEQEPRLFPS